Protein AF-A0A933G4M6-F1 (afdb_monomer_lite)

Radius of gyration: 13.3 Å; chains: 1; bounding box: 37×28×22 Å

pLDDT: mean 93.46, std 7.4, range [61.62, 97.69]

Seq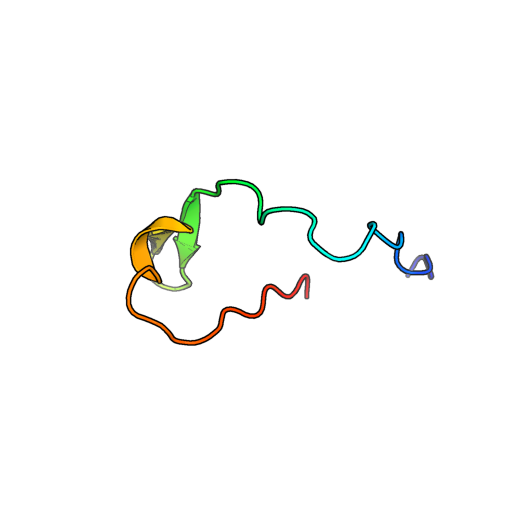uence (44 aa):
MVLVDSTMLPLGTQAPAFSLPDTEGRMVSLADFKDASALLVMFI

Structure (mmCIF, N/CA/C/O backbone):
data_AF-A0A933G4M6-F1
#
_entry.id   AF-A0A933G4M6-F1
#
loop_
_atom_site.group_PDB
_atom_site.id
_atom_site.type_symbol
_atom_site.label_atom_id
_atom_site.label_alt_id
_atom_site.label_comp_id
_atom_site.label_asym_id
_atom_site.label_entity_id
_atom_site.label_seq_id
_atom_site.pdbx_PDB_ins_code
_atom_site.Cartn_x
_atom_site.Cartn_y
_atom_site.Cartn_z
_atom_site.occupancy
_atom_site.B_iso_or_equiv
_atom_site.auth_seq_id
_atom_site.auth_comp_id
_atom_site.auth_asym_id
_atom_site.auth_atom_id
_atom_site.pdbx_PDB_model_num
ATOM 1 N N . MET A 1 1 ? 24.596 -3.152 -4.450 1.00 61.62 1 MET A N 1
ATOM 2 C CA . MET A 1 1 ? 23.435 -2.784 -3.616 1.00 61.62 1 MET A CA 1
ATOM 3 C C . MET A 1 1 ? 23.626 -1.342 -3.195 1.00 61.62 1 MET A C 1
ATOM 5 O O . MET A 1 1 ? 24.664 -1.046 -2.617 1.00 61.62 1 MET A O 1
ATOM 9 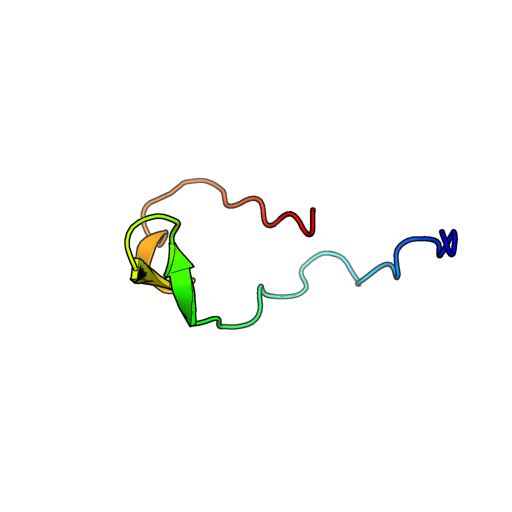N N . VAL A 1 2 ? 22.715 -0.445 -3.574 1.00 62.44 2 VAL A N 1
ATOM 10 C CA . VAL A 1 2 ? 22.728 0.939 -3.080 1.00 62.44 2 VAL A CA 1
ATOM 11 C C . VAL A 1 2 ? 21.847 0.962 -1.837 1.00 62.44 2 VAL A C 1
ATOM 13 O O . VAL A 1 2 ? 20.716 0.488 -1.885 1.00 62.44 2 VAL A O 1
ATOM 16 N N . LEU A 1 3 ? 22.391 1.447 -0.727 1.00 85.38 3 LEU A N 1
ATOM 17 C CA . LEU A 1 3 ? 21.660 1.632 0.521 1.00 85.38 3 LEU A CA 1
ATOM 18 C C . LEU A 1 3 ? 21.112 3.058 0.498 1.00 85.38 3 LEU A C 1
ATOM 20 O O . LEU A 1 3 ? 21.870 4.007 0.681 1.00 85.38 3 LEU A O 1
ATOM 24 N N . VAL A 1 4 ? 19.829 3.202 0.172 1.00 88.25 4 VAL A N 1
ATOM 25 C CA . VAL A 1 4 ? 19.124 4.488 0.229 1.00 88.25 4 VAL A CA 1
ATOM 26 C C . VAL A 1 4 ? 18.116 4.406 1.360 1.00 88.25 4 VAL A C 1
ATOM 28 O O . VAL A 1 4 ? 17.318 3.469 1.403 1.00 88.25 4 VAL A O 1
ATOM 31 N N . ASP A 1 5 ? 18.161 5.380 2.263 1.00 90.69 5 ASP A N 1
ATOM 32 C CA . ASP A 1 5 ? 17.172 5.497 3.327 1.00 90.69 5 ASP A CA 1
ATOM 33 C C . ASP A 1 5 ? 15.787 5.812 2.750 1.00 90.69 5 ASP A C 1
ATOM 35 O O . ASP A 1 5 ? 15.644 6.487 1.724 1.00 90.69 5 ASP A O 1
ATOM 39 N N . SER A 1 6 ? 14.744 5.339 3.430 1.00 90.12 6 SER A N 1
ATOM 40 C CA . SER A 1 6 ? 13.365 5.622 3.044 1.00 90.12 6 SER A CA 1
ATOM 41 C C . SER A 1 6 ? 13.103 7.126 2.989 1.00 90.12 6 SER A C 1
ATOM 43 O O . SER A 1 6 ? 13.427 7.873 3.913 1.00 90.12 6 SER A O 1
ATOM 45 N N . THR A 1 7 ? 12.434 7.573 1.926 1.00 91.31 7 THR A N 1
ATOM 46 C CA . THR A 1 7 ? 11.920 8.943 1.861 1.00 91.31 7 THR A CA 1
ATOM 47 C C . THR A 1 7 ? 10.622 9.021 2.658 1.00 91.31 7 THR A C 1
ATOM 49 O O . THR A 1 7 ? 9.613 8.430 2.277 1.00 91.31 7 THR A O 1
ATOM 52 N N . MET A 1 8 ? 10.652 9.730 3.785 1.00 93.12 8 MET A N 1
ATOM 53 C CA . MET A 1 8 ? 9.483 9.892 4.649 1.00 93.12 8 MET A CA 1
ATOM 54 C C . MET A 1 8 ? 8.430 10.779 3.979 1.00 93.12 8 MET A C 1
ATOM 56 O O . MET A 1 8 ? 8.726 11.894 3.549 1.00 93.12 8 MET A O 1
ATOM 60 N N . LEU A 1 9 ? 7.188 10.299 3.944 1.00 93.06 9 LEU A N 1
ATOM 61 C CA . LEU A 1 9 ? 6.024 11.091 3.556 1.00 93.06 9 LEU A CA 1
ATOM 62 C C . LEU A 1 9 ? 5.299 11.609 4.807 1.00 93.06 9 LEU A C 1
ATOM 64 O O . LEU A 1 9 ? 5.295 10.925 5.836 1.00 93.06 9 LEU A O 1
ATOM 68 N N . PRO A 1 10 ? 4.655 12.788 4.743 1.00 96.31 10 PRO A N 1
ATOM 69 C CA . PRO A 1 10 ? 3.798 13.258 5.822 1.00 96.31 10 PRO A CA 1
ATOM 70 C C . PRO A 1 10 ? 2.703 12.240 6.154 1.00 96.31 10 PRO A C 1
ATOM 72 O O . PRO A 1 10 ? 2.091 11.644 5.263 1.00 96.31 10 PRO A O 1
ATOM 75 N N . LEU A 1 11 ? 2.419 12.062 7.442 1.00 95.31 11 LEU A N 1
ATOM 76 C CA . LEU A 1 11 ? 1.315 11.212 7.882 1.00 95.31 11 LEU A CA 1
ATOM 77 C C . LEU A 1 11 ? -0.024 11.756 7.364 1.00 95.31 11 LEU A C 1
ATOM 79 O O . LEU A 1 11 ? -0.226 12.965 7.280 1.00 95.31 11 LEU A O 1
ATOM 83 N N . GLY A 1 12 ? -0.935 10.848 7.009 1.00 95.50 12 GLY A N 1
ATOM 84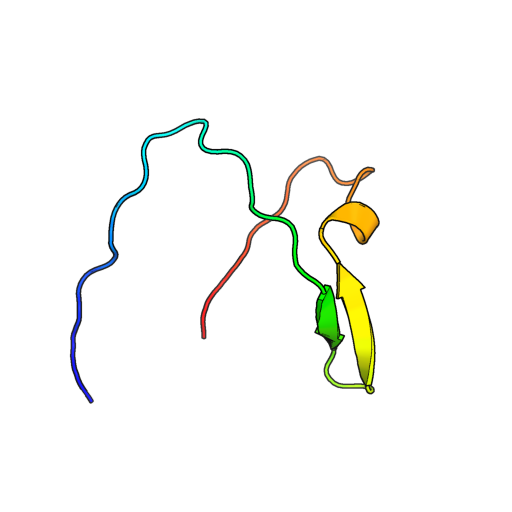 C CA . GLY A 1 12 ? -2.206 11.194 6.364 1.00 95.50 12 GLY A CA 1
ATOM 85 C C . GLY A 1 12 ? -2.116 11.383 4.845 1.00 95.50 12 GLY A C 1
ATOM 86 O O . GLY A 1 12 ? -3.145 11.626 4.213 1.00 95.50 12 GLY A O 1
ATOM 87 N N . THR A 1 13 ? -0.926 11.235 4.244 1.00 96.50 13 THR A N 1
ATOM 88 C CA . THR A 1 13 ? -0.783 11.154 2.781 1.00 96.50 13 THR A CA 1
ATOM 89 C C . THR A 1 13 ? -1.647 10.012 2.249 1.00 96.50 13 THR A C 1
ATOM 91 O O . THR A 1 13 ? -1.499 8.864 2.665 1.00 96.50 13 THR A O 1
ATOM 94 N N . GLN A 1 14 ? -2.568 10.340 1.342 1.00 95.69 14 GLN A N 1
ATOM 95 C CA . GLN A 1 14 ? -3.445 9.361 0.704 1.00 95.69 14 GLN A CA 1
ATOM 96 C C . GLN A 1 14 ? -2.620 8.394 -0.146 1.00 95.69 14 GLN A C 1
ATOM 98 O O . GLN A 1 14 ? -1.701 8.812 -0.854 1.00 95.69 14 GLN A O 1
ATOM 103 N N . ALA A 1 15 ? -2.967 7.108 -0.092 1.00 94.94 15 ALA A N 1
ATOM 104 C CA . ALA A 1 15 ? -2.327 6.113 -0.937 1.00 94.94 15 ALA A CA 1
ATOM 105 C C . ALA A 1 15 ? -2.576 6.460 -2.419 1.00 94.94 15 ALA A C 1
ATOM 107 O O . ALA A 1 15 ? -3.726 6.696 -2.804 1.00 94.94 15 ALA A O 1
ATOM 108 N N . PRO A 1 16 ? -1.529 6.511 -3.260 1.00 94.31 16 PRO A N 1
ATOM 109 C CA . PRO A 1 16 ? -1.703 6.763 -4.681 1.00 94.31 16 PRO A CA 1
ATOM 110 C C . PRO A 1 16 ? -2.432 5.591 -5.344 1.00 94.31 16 PRO A C 1
ATOM 112 O O . PRO A 1 16 ? -2.251 4.430 -4.970 1.00 94.31 16 PRO A O 1
ATOM 115 N N . ALA A 1 17 ? -3.245 5.893 -6.356 1.00 96.56 17 ALA A N 1
ATOM 116 C CA . ALA A 1 17 ? -3.865 4.859 -7.172 1.00 96.56 17 ALA A CA 1
ATOM 117 C C . ALA A 1 17 ? -2.787 4.037 -7.897 1.00 96.56 17 ALA A C 1
ATOM 119 O O . ALA A 1 17 ? -1.827 4.591 -8.434 1.00 96.56 17 ALA A O 1
ATOM 120 N N . PHE A 1 18 ? -2.973 2.721 -7.942 1.00 96.31 18 PHE A N 1
ATOM 121 C CA . PHE A 1 18 ? -2.115 1.806 -8.686 1.00 96.31 18 PHE A CA 1
ATOM 122 C C . PHE A 1 18 ? -2.952 0.750 -9.401 1.00 96.31 18 PHE A C 1
ATOM 124 O O . PHE A 1 18 ? -4.100 0.492 -9.036 1.00 96.31 18 PHE A O 1
ATOM 131 N N . SER A 1 19 ? -2.350 0.142 -10.418 1.00 97.31 19 SER A N 1
ATOM 132 C CA . SER A 1 19 ? -2.842 -1.063 -11.072 1.00 97.31 19 SER A CA 1
ATOM 133 C C . SER A 1 19 ? -1.623 -1.873 -11.496 1.00 97.31 19 SER A C 1
ATOM 135 O O . SER A 1 19 ? -0.863 -1.441 -12.361 1.00 97.31 19 SER A O 1
ATOM 137 N N . LEU A 1 20 ? -1.384 -2.991 -10.819 1.00 97.00 20 LEU A N 1
ATOM 138 C CA . LEU A 1 20 ? -0.210 -3.840 -11.007 1.00 97.00 20 LEU A CA 1
ATOM 139 C C . LEU A 1 20 ? -0.661 -5.292 -11.192 1.00 97.00 20 LEU A C 1
ATOM 141 O O . LEU A 1 20 ? -1.636 -5.692 -10.557 1.00 97.00 20 LEU A O 1
ATOM 145 N N . PRO A 1 21 ? 0.007 -6.086 -12.041 1.00 97.69 21 PRO A N 1
ATOM 146 C CA . PRO A 1 21 ? -0.267 -7.513 -12.117 1.00 97.69 21 PRO A CA 1
ATOM 147 C C . PRO A 1 21 ? 0.197 -8.221 -10.835 1.00 97.69 21 PRO A C 1
ATOM 149 O O . PRO A 1 21 ? 1.273 -7.926 -10.312 1.00 97.69 21 PRO A O 1
ATOM 152 N N . ASP A 1 22 ? -0.598 -9.170 -10.348 1.00 96.38 22 ASP A N 1
ATOM 153 C CA . ASP A 1 22 ? -0.183 -10.137 -9.337 1.00 96.38 22 ASP A CA 1
ATOM 154 C C . ASP A 1 22 ? 0.741 -11.213 -9.942 1.00 96.38 22 ASP A C 1
ATOM 156 O O . ASP A 1 22 ? 1.077 -11.204 -11.131 1.00 96.38 22 ASP A O 1
ATOM 160 N N . THR A 1 23 ? 1.153 -12.177 -9.118 1.00 96.00 23 THR A N 1
ATOM 161 C CA . THR A 1 23 ? 2.021 -13.290 -9.534 1.00 96.00 23 THR A CA 1
ATOM 162 C C . THR A 1 23 ? 1.377 -14.243 -10.546 1.00 96.00 23 THR A C 1
ATOM 164 O O . THR A 1 23 ? 2.079 -15.052 -11.147 1.00 96.00 23 THR A O 1
ATOM 167 N N . GLU A 1 24 ? 0.060 -14.169 -10.734 1.00 97.12 24 GLU A N 1
ATOM 168 C CA . GLU A 1 24 ? -0.723 -14.971 -11.678 1.00 97.12 24 GLU A CA 1
ATOM 169 C C . GLU A 1 24 ? -1.197 -14.141 -12.892 1.00 97.12 24 GLU A C 1
ATOM 171 O O . GLU A 1 24 ? -1.890 -14.661 -13.768 1.00 97.12 24 GLU A O 1
ATOM 176 N N . GLY A 1 25 ? -0.810 -12.862 -12.976 1.00 96.19 25 GLY A N 1
ATOM 177 C CA . GLY A 1 25 ? -1.174 -11.940 -14.050 1.00 96.19 25 GLY A CA 1
ATOM 178 C C . GLY A 1 25 ? -2.542 -11.264 -13.900 1.00 96.19 25 GLY A C 1
ATOM 179 O O . GLY A 1 25 ? -2.970 -10.574 -14.828 1.00 96.19 25 GLY A O 1
ATOM 180 N N . ARG A 1 26 ? -3.245 -11.419 -12.771 1.00 97.25 26 ARG A N 1
ATOM 181 C CA . ARG A 1 26 ? -4.468 -10.646 -12.501 1.00 97.25 26 ARG A CA 1
ATOM 182 C C . ARG A 1 26 ? -4.099 -9.225 -12.110 1.00 97.25 26 ARG A C 1
ATOM 184 O O . ARG A 1 26 ? -3.175 -9.008 -11.337 1.00 97.25 26 ARG A O 1
ATOM 191 N N . MET A 1 27 ? -4.842 -8.249 -12.616 1.00 97.56 27 MET A N 1
ATOM 192 C CA . MET A 1 27 ? -4.631 -6.857 -12.228 1.00 97.56 27 MET A CA 1
ATOM 193 C C . MET A 1 27 ? -5.183 -6.608 -10.825 1.00 97.56 27 MET A C 1
ATOM 195 O O . MET A 1 27 ? -6.349 -6.889 -10.567 1.00 97.56 27 MET A O 1
ATOM 199 N N . VAL A 1 28 ? -4.347 -6.043 -9.958 1.00 97.19 28 VAL A N 1
ATOM 200 C CA . VAL A 1 28 ? -4.676 -5.631 -8.593 1.00 97.19 28 VAL A CA 1
ATOM 201 C C . VAL A 1 28 ? -4.490 -4.124 -8.475 1.00 97.19 28 VAL A C 1
ATOM 203 O O . VAL A 1 28 ? -3.512 -3.549 -8.955 1.00 97.19 28 VAL A O 1
ATOM 206 N N . SER A 1 29 ? -5.442 -3.471 -7.830 1.00 97.50 29 SER A N 1
ATOM 207 C CA . SER A 1 29 ? -5.536 -2.029 -7.688 1.00 97.50 29 SER A CA 1
ATOM 208 C C . SER A 1 29 ? -5.837 -1.626 -6.250 1.00 97.50 29 SER A C 1
ATOM 210 O O . SER A 1 29 ? -6.318 -2.420 -5.443 1.00 97.50 29 SER A O 1
ATOM 212 N N . LEU A 1 30 ? -5.623 -0.347 -5.932 1.00 96.81 30 LEU A N 1
ATOM 213 C CA . LEU A 1 30 ? -6.021 0.213 -4.634 1.00 96.81 30 LEU A CA 1
ATOM 214 C C . LEU A 1 30 ? -7.524 0.004 -4.359 1.00 96.81 30 LEU A C 1
ATOM 216 O O . LEU A 1 30 ? -7.939 -0.187 -3.219 1.00 96.81 30 LEU A O 1
ATOM 220 N N . ALA A 1 31 ? -8.334 0.018 -5.420 1.00 96.38 31 ALA A N 1
ATOM 221 C CA . ALA A 1 31 ? -9.772 -0.174 -5.349 1.00 96.38 31 ALA A CA 1
ATOM 222 C C . ALA A 1 31 ? -10.176 -1.609 -4.977 1.00 96.38 31 ALA A C 1
ATOM 224 O O . ALA A 1 31 ? -11.323 -1.811 -4.613 1.00 96.38 31 ALA A O 1
ATOM 225 N N . ASP A 1 32 ? -9.293 -2.599 -5.013 1.00 96.75 32 ASP A N 1
ATOM 226 C CA . ASP A 1 32 ? -9.673 -3.970 -4.650 1.00 96.75 32 ASP A CA 1
ATOM 227 C C . ASP A 1 32 ? -9.704 -4.189 -3.126 1.00 96.75 32 ASP A C 1
ATOM 229 O O . ASP A 1 32 ? -10.209 -5.200 -2.648 1.00 96.75 32 ASP A O 1
ATOM 233 N N . PHE A 1 33 ? -9.235 -3.207 -2.346 1.00 96.31 33 PHE A N 1
ATOM 234 C CA . PHE A 1 33 ? -9.098 -3.289 -0.888 1.00 96.31 33 PHE A CA 1
ATOM 235 C C . PHE A 1 33 ? -10.037 -2.349 -0.111 1.00 96.31 33 PHE A C 1
ATOM 237 O O . PHE A 1 33 ? -9.793 -2.079 1.061 1.00 96.31 33 PHE A O 1
ATOM 244 N N . LYS A 1 34 ? -11.111 -1.832 -0.727 1.00 94.69 34 LYS A N 1
ATOM 245 C CA . LYS A 1 34 ? -11.996 -0.810 -0.104 1.00 94.69 34 LYS A CA 1
ATOM 246 C C . LYS A 1 34 ? -12.651 -1.280 1.193 1.00 94.69 34 LYS A C 1
ATOM 248 O O . LYS A 1 34 ? -12.896 -0.471 2.080 1.00 94.69 34 LYS A O 1
ATOM 253 N N . ASP A 1 35 ? -12.938 -2.575 1.272 1.00 96.12 35 ASP A N 1
ATOM 254 C CA . ASP A 1 35 ? -13.631 -3.187 2.405 1.00 96.12 35 ASP A CA 1
ATOM 255 C C . ASP A 1 35 ? -12.653 -3.684 3.490 1.00 96.12 35 ASP A C 1
ATOM 257 O O . ASP A 1 35 ? -13.076 -4.166 4.541 1.00 96.12 35 ASP A O 1
ATOM 261 N N . ALA A 1 36 ? -11.338 -3.566 3.263 1.00 96.88 36 ALA A N 1
ATOM 262 C CA . ALA A 1 36 ? -10.319 -3.933 4.239 1.00 96.88 36 ALA A CA 1
ATOM 263 C C . ALA A 1 36 ? -10.128 -2.817 5.280 1.00 96.88 36 ALA A C 1
ATOM 265 O O . ALA A 1 36 ? -10.032 -1.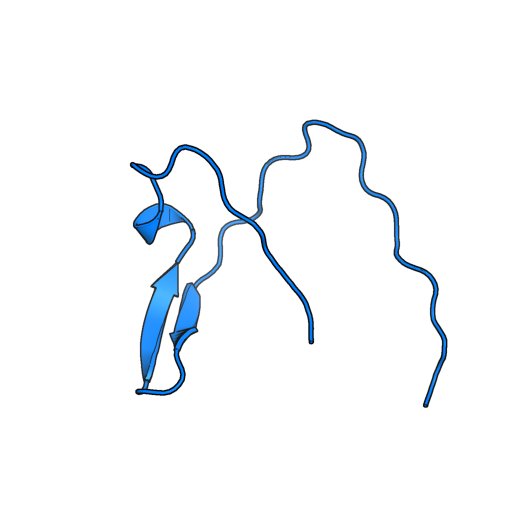640 4.944 1.00 96.88 36 ALA A O 1
ATOM 266 N N . SER A 1 37 ? -10.000 -3.179 6.562 1.00 96.31 37 SER A N 1
ATOM 267 C CA . SER A 1 37 ? -9.794 -2.198 7.642 1.00 96.31 37 SER A CA 1
ATOM 268 C C . SER A 1 37 ? -8.443 -1.473 7.572 1.00 96.31 37 SER A C 1
ATOM 270 O O . SER A 1 37 ? -8.292 -0.407 8.164 1.00 96.31 37 SER A O 1
ATOM 272 N N . ALA A 1 38 ? -7.456 -2.052 6.884 1.00 96.38 38 ALA A N 1
ATOM 273 C CA . ALA A 1 38 ? -6.144 -1.461 6.650 1.00 96.38 38 ALA A CA 1
ATOM 274 C C . ALA A 1 38 ? -5.487 -2.068 5.400 1.00 96.38 38 ALA A C 1
ATOM 276 O O . ALA A 1 38 ? -5.771 -3.209 5.036 1.00 96.38 38 ALA A O 1
ATOM 277 N N . LEU A 1 39 ? -4.564 -1.318 4.793 1.00 96.44 39 LEU A N 1
ATOM 278 C CA . LEU A 1 39 ? -3.748 -1.749 3.659 1.00 96.44 39 LEU A CA 1
ATOM 279 C C . LEU A 1 39 ? -2.275 -1.407 3.920 1.00 96.44 39 LEU A C 1
ATOM 281 O O . LEU A 1 39 ? -1.956 -0.276 4.283 1.00 96.44 39 LEU A O 1
ATOM 285 N N . LEU A 1 40 ? -1.385 -2.378 3.703 1.00 95.69 40 LEU A N 1
ATOM 286 C CA . LEU A 1 40 ? 0.067 -2.210 3.759 1.00 95.69 40 LEU A CA 1
ATOM 287 C C . LEU A 1 40 ? 0.644 -2.373 2.350 1.00 95.69 40 LEU A C 1
ATOM 289 O O . LEU A 1 40 ? 0.423 -3.397 1.709 1.00 95.69 40 LEU A O 1
ATOM 293 N N . VAL A 1 41 ? 1.404 -1.380 1.886 1.00 94.94 41 VAL A N 1
ATOM 294 C CA . VAL A 1 41 ? 2.134 -1.431 0.611 1.00 94.94 41 VAL A CA 1
ATOM 295 C C . VAL A 1 41 ? 3.621 -1.569 0.909 1.00 94.94 41 VAL A C 1
ATOM 297 O O . VAL A 1 41 ? 4.180 -0.766 1.655 1.00 94.94 41 VAL A O 1
ATOM 300 N N . MET A 1 42 ? 4.258 -2.581 0.325 1.00 94.44 42 MET A N 1
ATOM 301 C CA . MET A 1 42 ? 5.684 -2.854 0.490 1.00 94.44 42 MET A CA 1
ATOM 302 C C . MET A 1 42 ? 6.373 -2.854 -0.871 1.00 94.44 42 MET A C 1
ATOM 304 O O . MET A 1 42 ? 5.888 -3.472 -1.815 1.00 94.44 42 MET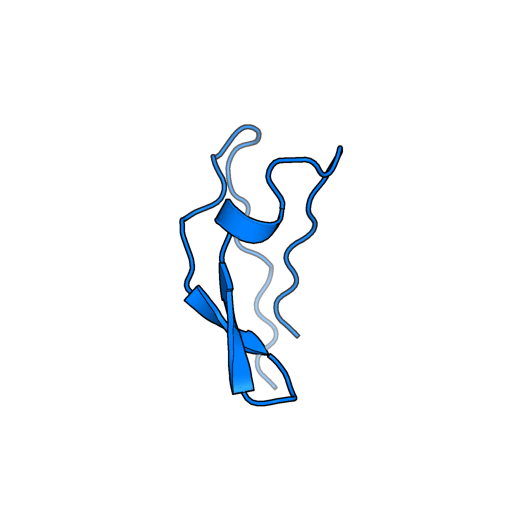 A O 1
ATOM 308 N N . PHE A 1 43 ? 7.520 -2.186 -0.946 1.00 90.88 43 PHE A N 1
ATOM 309 C CA . PHE A 1 43 ? 8.447 -2.289 -2.068 1.00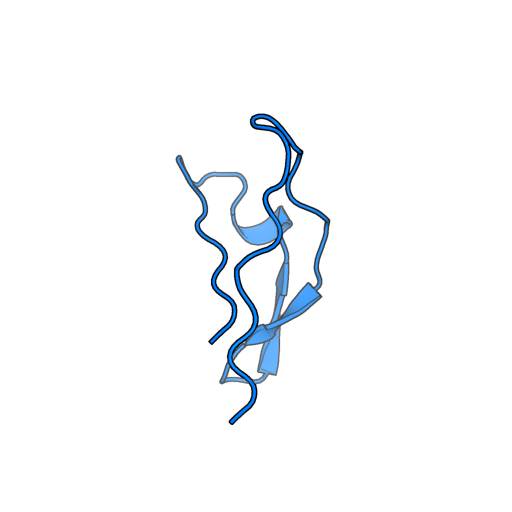 90.88 43 PHE A CA 1
ATOM 310 C C . PHE A 1 43 ? 9.549 -3.270 -1.649 1.00 90.88 43 PHE A C 1
ATOM 312 O O . PHE A 1 43 ? 10.268 -2.981 -0.690 1.00 90.88 43 PHE A O 1
ATOM 319 N N . ILE A 1 44 ? 9.617 -4.435 -2.307 1.00 88.75 44 ILE A N 1
ATOM 320 C CA . ILE A 1 44 ? 10.522 -5.559 -1.990 1.00 88.75 44 ILE A CA 1
ATOM 321 C C . ILE A 1 44 ? 11.311 -6.025 -3.210 1.00 88.75 44 ILE A C 1
ATOM 323 O O . ILE A 1 44 ? 10.790 -5.870 -4.337 1.00 88.75 44 ILE A O 1
#

Foldseek 3Di:
DDDDDDDDDDPPPDDDWDWDADPVGDTDIPVVCPVPPDDDDDDD

Secondary structure (DSSP, 8-state):
-------PPPTTPPPPP-EEE-TTS-EEEGGGGTTSS-------